Protein AF-A0AAV5CMV2-F1 (afdb_monomer)

Radius of gyration: 19.89 Å; Cα contacts (8 Å, |Δi|>4): 77; chains: 1; bounding box: 74×26×34 Å

Foldseek 3Di:
DDDDDDDPPDPPPDDDDDFDADPVRHGPAQPVQDWAWAADPVHNPDIDTDRCPVCCVVCVVVNVQVNVCRVVVHPGPDPCVVRYPPPSD

Organism: NCBI:txid191504

Structure (mmCIF, N/CA/C/O backbone):
data_AF-A0AAV5CMV2-F1
#
_entry.id   AF-A0AAV5CMV2-F1
#
loop_
_atom_site.group_PDB
_atom_site.id
_atom_site.type_symbol
_atom_site.label_atom_id
_atom_site.label_alt_id
_atom_site.label_comp_id
_atom_site.label_asym_id
_atom_site.label_entity_id
_atom_site.label_seq_id
_atom_site.pdbx_PDB_ins_code
_atom_site.Cartn_x
_atom_site.Cartn_y
_atom_site.Cartn_z
_atom_site.occupancy
_atom_site.B_iso_or_equiv
_atom_site.auth_seq_id
_atom_site.auth_comp_id
_atom_site.auth_asym_id
_atom_site.auth_atom_id
_atom_site.pdbx_PDB_model_num
ATOM 1 N N . MET A 1 1 ? 59.261 -13.964 14.983 1.00 44.59 1 MET A N 1
ATOM 2 C CA . MET A 1 1 ? 58.119 -13.045 15.134 1.00 44.59 1 MET A CA 1
ATOM 3 C C . MET A 1 1 ? 57.668 -12.691 13.732 1.00 44.59 1 MET A C 1
ATOM 5 O O . MET A 1 1 ? 58.269 -11.819 13.125 1.00 44.59 1 MET A O 1
ATOM 9 N N . SER A 1 2 ? 56.713 -13.442 13.190 1.00 43.16 2 SER A N 1
ATOM 10 C CA . SER A 1 2 ? 56.082 -13.130 11.907 1.00 43.16 2 SER A CA 1
ATOM 11 C C . SER A 1 2 ? 54.621 -12.869 12.225 1.00 43.16 2 SER A C 1
ATOM 13 O O . SER A 1 2 ? 53.978 -13.693 12.868 1.00 43.16 2 SER A O 1
ATOM 15 N N . SER A 1 3 ? 54.201 -11.652 11.917 1.00 50.75 3 SER A N 1
ATOM 16 C CA . SER A 1 3 ? 52.915 -11.047 12.230 1.00 50.75 3 SER A CA 1
ATOM 17 C C . SER A 1 3 ? 51.759 -11.818 11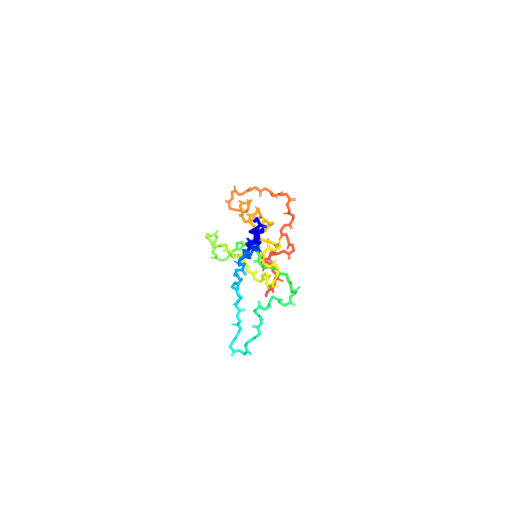.602 1.00 50.75 3 SER A C 1
ATOM 19 O O . SER A 1 3 ? 51.768 -12.074 10.400 1.00 50.75 3 SER A O 1
ATOM 21 N N . ASP A 1 4 ? 50.793 -12.142 12.452 1.00 51.38 4 ASP A N 1
ATOM 22 C CA . ASP A 1 4 ? 49.454 -12.618 12.125 1.00 51.38 4 ASP A CA 1
ATOM 23 C C . ASP A 1 4 ? 48.711 -11.511 11.356 1.00 51.38 4 ASP A C 1
ATOM 25 O O . ASP A 1 4 ? 48.515 -10.409 11.875 1.00 51.38 4 ASP A O 1
ATOM 29 N N . SER A 1 5 ? 48.421 -11.750 10.078 1.00 52.50 5 SER A N 1
ATOM 30 C CA . SER A 1 5 ? 47.634 -10.846 9.239 1.00 52.50 5 S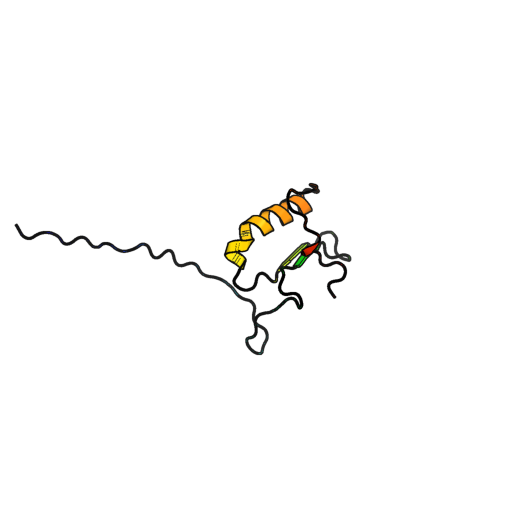ER A CA 1
ATOM 31 C C . SER A 1 5 ? 46.161 -11.129 9.495 1.00 52.50 5 SER A C 1
ATOM 33 O O . SER A 1 5 ? 45.673 -12.179 9.090 1.00 52.50 5 SER A O 1
ATOM 35 N N . GLY A 1 6 ? 45.497 -10.206 10.190 1.00 49.06 6 GLY A N 1
ATOM 36 C CA . GLY A 1 6 ? 44.085 -10.306 10.534 1.00 49.06 6 GLY A CA 1
ATOM 37 C C . GLY A 1 6 ? 43.189 -10.444 9.305 1.00 49.06 6 GLY A C 1
ATOM 38 O O . GLY A 1 6 ? 43.310 -9.686 8.341 1.00 49.06 6 GLY A O 1
ATOM 39 N N . ASP A 1 7 ? 42.288 -11.416 9.378 1.00 56.09 7 ASP A N 1
ATOM 40 C CA . ASP A 1 7 ? 41.161 -11.573 8.473 1.00 56.09 7 ASP A CA 1
ATOM 41 C C . ASP A 1 7 ? 40.098 -10.515 8.821 1.00 56.09 7 ASP A C 1
ATOM 43 O O . ASP A 1 7 ? 39.272 -10.709 9.713 1.00 56.09 7 ASP A O 1
ATOM 47 N N . ASP A 1 8 ? 40.120 -9.372 8.132 1.00 55.16 8 ASP A N 1
ATOM 48 C CA . ASP A 1 8 ? 38.995 -8.429 8.120 1.00 55.16 8 ASP A CA 1
ATOM 49 C C . ASP A 1 8 ? 37.906 -8.967 7.170 1.00 55.16 8 ASP A C 1
ATOM 51 O O . ASP A 1 8 ? 37.747 -8.519 6.030 1.00 55.16 8 ASP A O 1
ATOM 55 N N . GLU A 1 9 ? 37.150 -9.971 7.626 1.00 55.44 9 GLU A N 1
ATOM 56 C CA . GLU A 1 9 ? 35.893 -10.357 6.984 1.00 55.44 9 GLU A CA 1
ATOM 57 C C . GLU A 1 9 ? 34.864 -9.242 7.206 1.00 55.44 9 GLU A C 1
ATOM 59 O O . GLU A 1 9 ? 34.253 -9.100 8.266 1.00 55.44 9 GLU A O 1
ATOM 64 N N . HIS A 1 10 ? 34.669 -8.418 6.179 1.00 58.22 10 HIS A N 1
ATOM 65 C CA . HIS A 1 10 ? 33.535 -7.511 6.112 1.00 58.22 10 HIS A CA 1
ATOM 66 C C . HIS A 1 10 ? 32.235 -8.323 6.171 1.00 58.22 10 HIS A C 1
ATOM 68 O O . HIS A 1 10 ? 31.891 -9.003 5.202 1.00 58.22 10 HIS A O 1
ATOM 74 N N . ASP A 1 11 ? 31.512 -8.206 7.292 1.00 55.31 11 ASP A N 1
ATOM 75 C CA . ASP A 1 11 ? 30.131 -8.662 7.473 1.00 55.31 11 ASP A CA 1
ATOM 76 C C . ASP A 1 11 ? 29.247 -8.034 6.387 1.00 55.31 11 ASP A C 1
ATOM 78 O O . ASP A 1 11 ? 28.686 -6.940 6.517 1.00 55.31 11 ASP A O 1
ATOM 82 N N . SER A 1 12 ? 29.194 -8.712 5.244 1.00 55.16 12 SER A N 1
ATOM 83 C CA . SER A 1 12 ? 28.316 -8.379 4.139 1.00 55.16 12 SER A CA 1
ATOM 84 C C . SER A 1 12 ? 26.933 -8.843 4.544 1.00 55.16 12 SER A C 1
ATOM 86 O O . SER A 1 12 ? 26.479 -9.910 4.139 1.00 55.16 12 SER A O 1
ATOM 88 N N . SER A 1 13 ? 26.276 -8.042 5.380 1.00 45.50 13 SER A N 1
ATOM 89 C CA . SER A 1 13 ? 24.853 -8.189 5.654 1.00 45.50 13 SER A CA 1
ATOM 90 C C . SER A 1 13 ? 24.110 -8.228 4.314 1.00 45.50 13 SER A C 1
ATOM 92 O O . SER A 1 13 ? 23.933 -7.230 3.615 1.00 45.50 13 SER A O 1
ATOM 94 N N . SER A 1 14 ? 23.745 -9.436 3.887 1.00 44.09 14 SER A N 1
ATOM 95 C CA . SER A 1 14 ? 23.056 -9.650 2.625 1.00 44.09 14 SER A CA 1
ATOM 96 C C . SER A 1 14 ? 21.618 -9.177 2.789 1.00 44.09 14 SER A C 1
ATOM 98 O O . SER A 1 14 ? 20.834 -9.797 3.510 1.00 44.09 14 SER A O 1
ATOM 100 N N . ILE A 1 15 ? 21.256 -8.084 2.126 1.00 40.50 15 ILE A N 1
ATOM 101 C CA . ILE A 1 15 ? 19.872 -7.614 2.088 1.00 40.50 15 ILE A CA 1
ATOM 102 C C . ILE A 1 15 ? 19.191 -8.267 0.880 1.00 40.50 15 ILE A C 1
ATOM 104 O O . ILE A 1 15 ? 19.528 -7.977 -0.265 1.00 40.50 15 ILE A O 1
ATOM 108 N N . SER A 1 16 ? 18.236 -9.164 1.136 1.00 37.00 16 SER A N 1
ATOM 109 C CA . SER A 1 16 ? 17.395 -9.781 0.102 1.00 37.00 16 SER A CA 1
ATOM 110 C C . SER A 1 16 ? 16.114 -8.962 -0.088 1.00 37.00 16 SER A C 1
ATOM 112 O O . SER A 1 16 ? 15.410 -8.683 0.882 1.00 37.00 16 SER A O 1
ATOM 114 N N . MET A 1 17 ? 15.799 -8.570 -1.327 1.00 44.78 17 MET A N 1
ATOM 115 C CA . MET A 1 17 ? 14.567 -7.852 -1.679 1.00 44.78 17 MET A CA 1
ATOM 116 C C . MET A 1 17 ? 13.712 -8.717 -2.611 1.00 44.78 17 MET A C 1
ATOM 118 O O . MET A 1 17 ? 14.196 -9.214 -3.624 1.00 44.78 17 MET A O 1
ATOM 122 N N . THR A 1 18 ? 12.430 -8.885 -2.275 1.00 47.09 18 THR A N 1
ATOM 123 C CA . THR A 1 18 ? 11.459 -9.614 -3.107 1.00 47.09 18 THR A CA 1
ATOM 124 C C . THR A 1 18 ? 10.700 -8.620 -3.987 1.00 47.09 18 THR A C 1
ATOM 126 O O . THR A 1 18 ? 9.992 -7.760 -3.468 1.00 47.09 18 THR A O 1
ATOM 129 N N . ALA A 1 19 ? 10.846 -8.728 -5.310 1.00 54.53 19 ALA A N 1
ATOM 130 C CA . ALA A 1 19 ? 10.093 -7.943 -6.290 1.00 54.53 19 ALA A CA 1
ATOM 131 C C . ALA A 1 19 ? 9.018 -8.814 -6.958 1.00 54.53 19 ALA A C 1
ATOM 133 O O . ALA A 1 19 ? 9.264 -9.982 -7.258 1.00 54.53 19 ALA A O 1
ATOM 134 N N . THR A 1 20 ? 7.833 -8.249 -7.204 1.00 58.72 20 THR A N 1
ATOM 135 C CA . THR A 1 20 ? 6.790 -8.909 -8.007 1.00 58.72 20 THR A CA 1
ATOM 136 C C . THR A 1 20 ? 6.923 -8.444 -9.452 1.00 58.72 20 THR A C 1
ATOM 138 O O . THR A 1 20 ? 6.918 -7.239 -9.709 1.00 58.72 20 THR A O 1
ATOM 141 N N . LEU A 1 21 ? 7.057 -9.397 -10.375 1.00 62.16 21 LEU A N 1
ATOM 142 C CA . LEU A 1 21 ? 7.162 -9.151 -11.812 1.00 62.16 21 LEU A CA 1
ATOM 143 C C . LEU A 1 21 ? 5.909 -9.670 -12.530 1.00 62.16 21 LEU A C 1
ATOM 145 O O . LEU A 1 21 ? 5.319 -10.666 -12.104 1.00 62.16 21 LEU A O 1
ATOM 149 N N . ASP A 1 22 ? 5.515 -9.024 -13.626 1.00 69.00 22 ASP A N 1
ATOM 150 C CA . ASP A 1 22 ? 4.517 -9.575 -14.544 1.00 69.00 22 ASP A CA 1
ATOM 151 C C . ASP A 1 22 ? 5.092 -10.768 -15.340 1.00 69.00 22 ASP A C 1
ATOM 153 O O . ASP A 1 22 ? 6.290 -11.062 -15.307 1.00 69.00 22 ASP A O 1
ATOM 157 N N . SER A 1 23 ? 4.250 -11.470 -16.105 1.00 69.56 23 SER A N 1
ATOM 158 C CA . SER A 1 23 ? 4.683 -12.615 -16.926 1.00 69.56 23 SER A CA 1
ATOM 159 C C . SER A 1 23 ? 5.718 -12.262 -18.007 1.00 69.56 23 SER A C 1
ATOM 161 O O . SER A 1 23 ? 6.262 -13.163 -18.642 1.00 69.56 23 SER A O 1
ATOM 163 N N . LYS A 1 24 ? 5.963 -10.970 -18.251 1.00 78.44 24 LYS A N 1
ATOM 164 C CA . LYS A 1 24 ? 6.947 -10.446 -19.204 1.00 78.44 24 LYS A CA 1
ATOM 165 C C . LYS A 1 24 ? 8.233 -9.975 -18.511 1.00 78.44 24 LYS A C 1
ATOM 167 O O . LYS A 1 24 ? 9.170 -9.599 -19.208 1.00 78.44 24 LYS A O 1
ATOM 172 N N . GLY A 1 25 ? 8.300 -10.028 -17.179 1.00 68.31 25 GLY A N 1
ATOM 173 C CA . GLY A 1 25 ? 9.455 -9.607 -16.389 1.00 68.31 25 GLY A CA 1
ATOM 174 C C . GLY A 1 25 ? 9.484 -8.115 -16.048 1.00 68.31 25 GLY A C 1
ATOM 175 O O . GLY A 1 25 ? 10.529 -7.630 -15.621 1.00 68.31 25 GLY A O 1
ATOM 176 N N . ASN A 1 26 ? 8.382 -7.378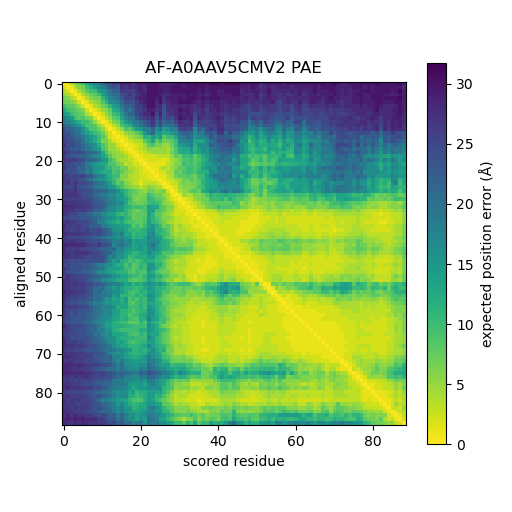 -16.223 1.00 65.00 26 ASN A N 1
ATOM 177 C CA . ASN A 1 26 ? 8.297 -5.976 -15.804 1.00 65.00 26 ASN A CA 1
ATOM 178 C C . ASN A 1 26 ? 7.929 -5.886 -14.325 1.00 65.00 26 ASN A C 1
ATOM 180 O O . ASN A 1 26 ? 7.150 -6.706 -13.838 1.00 65.00 26 ASN A O 1
ATOM 184 N N . LEU A 1 27 ? 8.422 -4.862 -13.627 1.00 65.25 27 LEU A N 1
ATOM 185 C CA . LEU A 1 27 ? 7.906 -4.535 -12.299 1.00 65.25 27 LEU A CA 1
ATOM 186 C C . LEU A 1 27 ? 6.396 -4.270 -12.381 1.00 65.25 27 LEU A C 1
ATOM 188 O O . LEU A 1 27 ? 5.900 -3.700 -13.359 1.00 65.25 27 LEU A O 1
ATOM 192 N N . VAL A 1 28 ? 5.662 -4.733 -11.369 1.00 64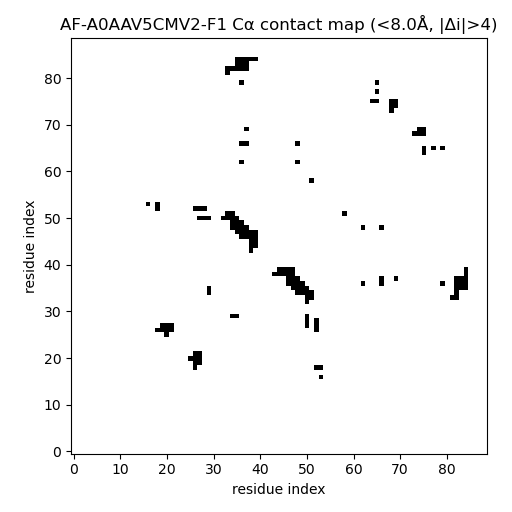.56 28 VAL A N 1
ATOM 193 C CA . VAL A 1 28 ? 4.238 -4.418 -11.231 1.00 64.56 28 VAL A CA 1
ATOM 194 C C . VAL A 1 28 ? 4.106 -2.971 -10.756 1.00 64.56 28 VAL A C 1
ATOM 196 O O . VAL A 1 28 ? 4.033 -2.696 -9.556 1.00 64.56 28 VAL A O 1
ATOM 199 N N . LEU A 1 29 ? 4.078 -2.075 -11.744 1.00 65.19 29 LEU A N 1
ATOM 200 C CA . LEU A 1 29 ? 3.992 -0.630 -11.574 1.00 65.19 29 LEU A CA 1
ATOM 201 C C . LEU A 1 29 ? 2.560 -0.211 -11.276 1.00 65.19 29 LEU A C 1
ATOM 203 O O . LEU A 1 29 ? 1.606 -0.605 -11.954 1.00 65.19 29 LEU A O 1
ATOM 207 N N . VAL A 1 30 ? 2.421 0.669 -10.293 1.00 72.88 30 VAL A N 1
ATOM 208 C CA . VAL A 1 30 ? 1.232 1.514 -10.192 1.00 72.88 30 VAL A CA 1
ATOM 209 C C . VAL A 1 30 ? 1.376 2.589 -11.279 1.00 72.88 30 VAL A C 1
ATOM 211 O O . VAL A 1 30 ? 2.469 3.139 -11.412 1.00 72.88 30 VAL A O 1
ATOM 214 N N . PRO A 1 31 ? 0.334 2.920 -12.070 1.00 72.38 31 PRO A N 1
ATOM 215 C CA . PRO A 1 31 ? 0.468 3.833 -13.215 1.00 72.38 31 PRO A CA 1
ATOM 216 C C . PRO A 1 31 ? 1.072 5.211 -12.896 1.00 72.38 31 PRO A C 1
ATOM 218 O O . PRO A 1 31 ? 1.633 5.854 -13.779 1.00 72.38 31 PRO A O 1
ATOM 221 N N . ASP A 1 32 ? 0.961 5.669 -11.647 1.00 75.88 32 ASP A N 1
ATOM 222 C CA . ASP A 1 32 ? 1.505 6.941 -11.162 1.00 75.88 32 ASP A CA 1
ATOM 223 C C . ASP A 1 32 ? 2.833 6.808 -10.387 1.00 75.88 32 ASP A C 1
ATOM 225 O O . ASP A 1 32 ? 3.330 7.799 -9.847 1.00 75.88 32 ASP A O 1
ATOM 229 N N . GLY A 1 33 ? 3.403 5.599 -10.322 1.00 76.62 33 GLY A N 1
ATOM 230 C CA . GLY A 1 33 ? 4.703 5.304 -9.719 1.00 76.62 33 GLY A CA 1
ATOM 231 C C . GLY A 1 33 ? 4.775 5.456 -8.197 1.00 76.62 33 GLY A C 1
ATOM 232 O O . GLY A 1 33 ? 5.879 5.503 -7.656 1.00 76.62 33 GLY A O 1
ATOM 233 N N . LYS A 1 34 ? 3.641 5.569 -7.486 1.00 83.25 34 LYS A N 1
ATOM 234 C CA . LYS A 1 34 ? 3.635 5.625 -6.010 1.00 83.25 34 LYS A CA 1
ATOM 235 C C . LYS A 1 34 ? 2.986 4.375 -5.415 1.00 83.25 34 LYS A C 1
ATOM 237 O O . LYS A 1 34 ? 2.037 3.857 -6.003 1.00 83.25 34 LYS A O 1
ATOM 242 N N . PRO A 1 35 ? 3.374 3.953 -4.202 1.00 85.38 35 PRO A N 1
ATOM 243 C CA . PRO A 1 35 ? 2.712 2.848 -3.519 1.00 85.38 35 PRO A CA 1
ATOM 244 C C . PRO A 1 35 ? 1.207 3.075 -3.359 1.00 85.38 35 PRO A C 1
ATOM 246 O O . PRO A 1 35 ? 0.756 4.210 -3.183 1.00 85.38 35 PRO A O 1
ATOM 249 N N . VAL A 1 36 ? 0.432 1.995 -3.380 1.00 87.00 36 VAL A N 1
ATOM 250 C CA . VAL A 1 36 ? -0.985 1.990 -3.002 1.00 87.00 36 VAL A CA 1
ATOM 251 C C . VAL A 1 36 ? -1.089 1.498 -1.567 1.00 87.00 36 VAL A C 1
ATOM 253 O O . VAL A 1 36 ? -0.703 0.365 -1.280 1.00 87.00 36 VAL A O 1
ATOM 256 N N . ILE A 1 37 ? -1.597 2.354 -0.680 1.00 88.19 37 ILE A N 1
ATOM 257 C CA . ILE A 1 37 ? -1.787 2.083 0.745 1.00 88.19 37 ILE A CA 1
ATOM 258 C C . ILE A 1 37 ? -3.211 2.490 1.140 1.00 88.19 37 ILE A C 1
ATOM 260 O O . ILE A 1 37 ? -3.605 3.647 0.979 1.00 88.19 37 ILE A O 1
ATOM 264 N N . GLY A 1 38 ? -3.996 1.549 1.661 1.00 86.69 38 GLY A N 1
ATOM 265 C CA . GLY A 1 38 ? -5.322 1.848 2.201 1.00 86.69 38 GLY A CA 1
ATOM 266 C C . GLY A 1 38 ? -6.264 0.653 2.298 1.00 86.69 38 GLY A C 1
ATOM 267 O O . GLY A 1 38 ? -5.979 -0.439 1.804 1.00 86.69 38 GLY A O 1
ATOM 268 N N . PHE A 1 39 ? -7.411 0.886 2.939 1.00 86.56 39 PHE A N 1
ATOM 269 C CA . PHE A 1 39 ? -8.508 -0.077 3.006 1.00 86.56 39 PHE A CA 1
ATOM 270 C C . PHE A 1 39 ? -9.193 -0.249 1.654 1.00 86.56 39 PHE A C 1
ATOM 272 O O . PHE A 1 39 ? -9.422 0.722 0.928 1.00 86.56 39 PHE A O 1
ATOM 279 N N . VAL A 1 40 ? -9.573 -1.487 1.351 1.00 84.44 40 VAL A N 1
ATOM 280 C CA . VAL A 1 40 ? -10.368 -1.797 0.164 1.00 84.44 40 VAL A CA 1
ATOM 281 C C . VAL A 1 40 ? -11.815 -1.341 0.401 1.00 84.44 40 VAL A C 1
ATOM 283 O O . VAL A 1 40 ? -12.415 -1.777 1.385 1.00 84.44 40 VAL A O 1
ATOM 286 N N . PRO A 1 41 ? -12.406 -0.499 -0.473 1.00 81.06 41 PRO A N 1
ATOM 287 C CA . PRO A 1 41 ? -13.743 0.065 -0.255 1.00 81.06 41 PRO A CA 1
ATOM 288 C C . PRO A 1 41 ? -14.834 -0.976 0.034 1.00 81.06 41 PRO A C 1
ATOM 290 O O . PRO A 1 41 ? -15.658 -0.761 0.918 1.00 81.06 41 PRO A O 1
ATOM 293 N N . ASP A 1 42 ? -14.788 -2.119 -0.655 1.00 82.81 42 ASP A N 1
ATOM 294 C CA . ASP A 1 42 ? -15.784 -3.193 -0.530 1.00 82.81 42 ASP A CA 1
ATOM 295 C C . ASP A 1 42 ? -15.408 -4.263 0.513 1.00 82.81 42 ASP A C 1
ATOM 297 O O . ASP A 1 42 ? -16.171 -5.196 0.764 1.00 82.81 42 ASP A O 1
ATOM 301 N N . MET A 1 43 ? -14.228 -4.152 1.132 1.00 81.38 43 MET A N 1
ATOM 302 C CA . MET A 1 43 ? -13.721 -5.093 2.133 1.00 81.38 43 MET A CA 1
ATOM 303 C C . MET A 1 43 ? -13.063 -4.320 3.289 1.00 81.38 43 MET A C 1
ATOM 305 O O . MET A 1 43 ? -11.838 -4.206 3.339 1.00 81.38 43 MET A O 1
ATOM 309 N N . PRO A 1 44 ? -13.848 -3.813 4.259 1.00 74.31 44 PRO A N 1
ATOM 310 C CA . PRO A 1 44 ? -13.357 -2.895 5.295 1.00 74.31 44 PRO A CA 1
ATOM 311 C C . PRO A 1 44 ? -12.318 -3.510 6.248 1.00 74.31 44 PRO A C 1
ATOM 313 O O . PRO A 1 44 ? -11.603 -2.782 6.923 1.00 74.31 44 PRO A O 1
ATOM 316 N N . ASN A 1 45 ? -12.201 -4.840 6.280 1.00 81.19 45 ASN A N 1
ATOM 317 C CA . ASN A 1 45 ? -11.206 -5.561 7.082 1.00 81.19 45 ASN A CA 1
ATOM 318 C C . ASN A 1 45 ? -9.957 -5.951 6.271 1.00 81.19 45 ASN A C 1
ATOM 320 O O . ASN A 1 45 ? -9.134 -6.732 6.746 1.00 81.19 45 ASN A O 1
ATOM 324 N N . VAL A 1 46 ? -9.834 -5.461 5.035 1.00 82.31 46 VAL A N 1
ATOM 325 C CA . VAL A 1 46 ? -8.714 -5.743 4.137 1.00 82.31 46 VAL A CA 1
ATOM 326 C C . VAL A 1 46 ? -7.986 -4.442 3.834 1.00 82.31 46 VAL A C 1
ATOM 328 O O . VAL A 1 46 ? -8.565 -3.492 3.304 1.00 82.31 46 VAL A O 1
ATOM 331 N N . LEU A 1 47 ? -6.694 -4.425 4.150 1.00 85.75 47 LEU A N 1
ATOM 332 C CA . LEU A 1 47 ? -5.781 -3.330 3.856 1.00 85.75 47 LEU A CA 1
ATOM 333 C C . LEU A 1 47 ? -4.736 -3.805 2.847 1.00 85.75 47 LEU A C 1
ATOM 335 O O . LEU A 1 47 ? -4.200 -4.906 2.966 1.00 85.75 47 LEU A O 1
ATOM 339 N N . ILE A 1 48 ? -4.438 -2.958 1.867 1.00 84.50 48 ILE A N 1
ATOM 340 C CA . ILE A 1 48 ? -3.392 -3.193 0.871 1.00 84.50 48 ILE A CA 1
ATOM 341 C C . ILE A 1 48 ? -2.267 -2.186 1.104 1.00 84.50 48 ILE A C 1
ATOM 343 O O . ILE A 1 48 ? -2.540 -1.011 1.328 1.00 84.50 48 ILE A O 1
ATOM 347 N N . ALA A 1 49 ? -1.019 -2.651 1.037 1.00 86.81 49 ALA A N 1
ATOM 348 C CA . ALA A 1 49 ? 0.192 -1.835 0.997 1.00 86.81 49 ALA A CA 1
ATOM 349 C C . ALA A 1 49 ? 1.158 -2.459 -0.025 1.00 86.81 49 ALA A C 1
ATOM 351 O O . ALA A 1 49 ? 1.857 -3.420 0.284 1.00 86.81 49 ALA A O 1
ATOM 352 N N . THR A 1 50 ? 1.142 -1.970 -1.266 1.00 84.12 50 THR A N 1
ATOM 353 C CA . THR A 1 50 ? 1.895 -2.558 -2.391 1.00 84.12 50 THR A CA 1
ATOM 354 C C . THR A 1 50 ? 2.412 -1.489 -3.357 1.00 84.12 50 THR A C 1
ATOM 356 O O . THR A 1 50 ? 2.061 -0.318 -3.231 1.00 84.12 50 THR A O 1
ATOM 359 N N . GLY A 1 51 ? 3.221 -1.884 -4.346 1.00 82.75 51 GLY A N 1
ATOM 360 C CA . GLY A 1 51 ? 3.740 -0.980 -5.379 1.00 82.75 51 GLY A CA 1
ATOM 361 C C . GLY A 1 51 ? 4.955 -0.157 -4.940 1.00 82.75 51 GLY A C 1
ATOM 362 O O . GLY A 1 51 ? 5.108 0.981 -5.365 1.00 82.75 51 GLY A O 1
ATOM 363 N N . HIS A 1 52 ? 5.809 -0.698 -4.062 1.00 81.94 52 HIS A N 1
ATOM 364 C CA . HIS A 1 52 ? 7.003 -0.001 -3.550 1.00 81.94 52 HIS A CA 1
ATOM 365 C C . HIS A 1 52 ? 8.282 -0.171 -4.391 1.00 81.94 52 HIS A C 1
ATOM 367 O O . HIS A 1 52 ? 9.336 0.307 -3.984 1.00 81.94 52 HIS A O 1
ATOM 373 N N . GLU A 1 53 ? 8.201 -0.884 -5.514 1.00 68.88 53 GLU A N 1
ATOM 374 C CA . GLU A 1 53 ? 9.160 -0.950 -6.636 1.00 68.88 53 GLU A CA 1
ATOM 375 C C . GLU A 1 53 ? 10.595 -0.463 -6.368 1.00 68.88 53 GLU A C 1
ATOM 377 O O . GLU A 1 53 ? 10.956 0.684 -6.629 1.00 68.88 53 GLU A O 1
ATOM 382 N N . GLY A 1 54 ? 11.438 -1.341 -5.816 1.00 67.00 54 GLY A N 1
ATOM 383 C CA . GLY A 1 54 ? 12.863 -1.072 -5.558 1.00 67.00 54 GLY A CA 1
ATOM 384 C C . GLY A 1 54 ? 13.147 -0.090 -4.410 1.00 67.00 54 GLY A C 1
ATOM 385 O O . GLY A 1 54 ? 14.198 -0.165 -3.782 1.00 67.00 54 GLY A O 1
ATOM 386 N N . SER A 1 55 ? 12.185 0.764 -4.060 1.00 72.69 55 SER A N 1
ATOM 387 C CA . SER A 1 55 ? 12.225 1.685 -2.916 1.00 72.69 55 SER A CA 1
ATOM 388 C C . SER A 1 55 ? 11.607 1.083 -1.650 1.00 72.69 55 SER A C 1
ATOM 390 O O . SER A 1 55 ? 11.495 1.761 -0.631 1.00 72.69 55 SER A O 1
ATOM 392 N N . GLY A 1 56 ? 11.212 -0.194 -1.691 1.00 74.25 56 GLY A N 1
ATOM 393 C CA . GLY A 1 56 ? 10.516 -0.888 -0.605 1.00 74.25 56 GLY A CA 1
ATOM 394 C C . GLY A 1 56 ? 11.233 -0.813 0.734 1.00 74.25 56 GLY A C 1
ATOM 395 O O . GLY A 1 56 ? 10.586 -0.556 1.741 1.00 74.25 56 GLY A O 1
ATOM 396 N N . LEU A 1 57 ? 12.562 -0.941 0.749 1.00 77.31 57 LEU A N 1
ATOM 397 C CA . LEU A 1 57 ? 13.339 -0.826 1.984 1.00 77.31 57 LEU A CA 1
ATOM 398 C C . LEU A 1 57 ? 13.346 0.611 2.526 1.00 77.31 57 LEU A C 1
ATOM 400 O O . LEU A 1 57 ? 13.127 0.827 3.714 1.00 77.31 57 LEU A O 1
ATOM 404 N N . THR A 1 58 ? 13.544 1.595 1.649 1.00 83.94 58 THR A N 1
ATOM 405 C CA . THR A 1 58 ? 13.541 3.020 2.007 1.00 83.94 58 THR A CA 1
ATOM 406 C C . THR A 1 58 ? 12.175 3.472 2.528 1.00 83.94 58 THR A C 1
ATOM 408 O O . THR A 1 58 ? 12.098 4.261 3.464 1.00 83.94 58 THR A O 1
ATOM 411 N N . LEU A 1 59 ? 11.093 2.955 1.944 1.00 83.44 59 LEU A N 1
ATOM 412 C CA . LEU A 1 59 ? 9.717 3.327 2.275 1.00 83.44 59 LEU A CA 1
ATOM 413 C C . LEU A 1 59 ? 9.082 2.435 3.353 1.00 83.44 59 LEU A C 1
ATOM 415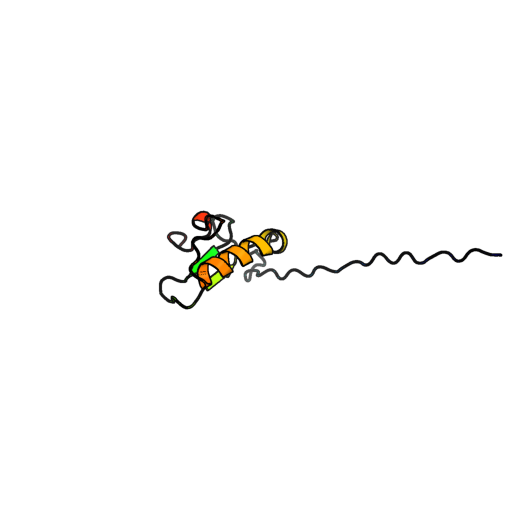 O O . LEU A 1 59 ? 7.963 2.725 3.785 1.00 83.44 59 LEU A O 1
ATOM 419 N N . ALA A 1 60 ? 9.768 1.377 3.802 1.00 85.06 60 ALA A N 1
ATOM 420 C CA . ALA A 1 60 ? 9.218 0.373 4.714 1.00 85.06 60 ALA A CA 1
ATOM 421 C C . ALA A 1 60 ? 8.703 0.992 6.018 1.00 85.06 60 ALA A C 1
ATOM 423 O O . ALA A 1 60 ? 7.559 0.758 6.400 1.00 85.06 60 ALA A O 1
ATOM 424 N N . LEU A 1 61 ? 9.523 1.820 6.676 1.00 88.44 61 LEU A N 1
ATOM 425 C CA . LEU A 1 61 ? 9.171 2.409 7.971 1.00 88.44 61 LEU A CA 1
ATOM 426 C C . LEU A 1 61 ? 7.996 3.386 7.860 1.00 88.44 61 LEU A C 1
ATOM 428 O O . LEU A 1 61 ? 7.053 3.294 8.641 1.00 88.44 61 LEU A O 1
ATOM 432 N N . GLY A 1 62 ? 8.007 4.263 6.851 1.00 88.50 62 GLY A N 1
ATOM 433 C CA . GLY A 1 62 ? 6.901 5.197 6.619 1.00 88.50 62 GLY A CA 1
ATOM 434 C C . GLY A 1 62 ? 5.599 4.480 6.249 1.00 88.50 62 GLY A C 1
ATOM 435 O O . GLY A 1 62 ? 4.522 4.874 6.689 1.00 88.50 62 GLY A O 1
ATOM 436 N N . THR A 1 63 ? 5.693 3.379 5.499 1.00 88.06 63 THR A N 1
ATOM 437 C CA . THR A 1 63 ? 4.537 2.526 5.187 1.00 88.06 63 THR A CA 1
ATOM 438 C C . THR A 1 63 ? 4.002 1.847 6.447 1.00 88.06 63 THR A C 1
ATOM 440 O O . THR A 1 63 ? 2.794 1.834 6.658 1.00 88.06 63 THR A O 1
ATOM 443 N N . ALA A 1 64 ? 4.877 1.314 7.303 1.00 87.94 64 ALA A N 1
ATOM 444 C CA . ALA A 1 64 ? 4.477 0.657 8.544 1.00 87.94 64 ALA A CA 1
ATOM 445 C C . ALA A 1 64 ? 3.777 1.621 9.517 1.00 87.94 64 ALA A C 1
ATOM 447 O O . ALA A 1 64 ? 2.749 1.257 10.090 1.00 87.94 64 ALA A O 1
ATOM 448 N N . GLU A 1 65 ? 4.287 2.848 9.668 1.00 89.62 65 GLU A N 1
ATOM 449 C CA . GLU A 1 65 ? 3.643 3.894 10.477 1.00 89.62 65 GLU A CA 1
ATOM 450 C C . GLU A 1 65 ? 2.235 4.195 9.946 1.00 89.62 65 GLU A C 1
ATOM 452 O O . GLU A 1 65 ? 1.257 4.108 10.686 1.00 89.62 65 GLU A O 1
ATOM 457 N N . MET A 1 66 ? 2.112 4.415 8.635 1.00 88.19 66 MET A N 1
ATOM 458 C CA . MET A 1 66 ? 0.840 4.720 7.979 1.00 88.19 66 MET A CA 1
ATOM 459 C C . MET A 1 66 ? -0.191 3.591 8.118 1.00 88.19 66 MET A C 1
ATOM 461 O O . MET A 1 66 ? -1.353 3.843 8.430 1.00 88.19 66 MET A O 1
ATOM 465 N N . VAL A 1 67 ? 0.231 2.338 7.926 1.00 88.44 67 VAL A N 1
ATOM 466 C CA . VAL A 1 67 ? -0.631 1.159 8.100 1.00 88.44 67 VAL A CA 1
ATOM 467 C C . VAL A 1 67 ? -1.083 1.019 9.552 1.00 88.44 67 VAL A C 1
ATOM 469 O O . VAL A 1 67 ? -2.256 0.746 9.803 1.00 88.44 67 VAL A O 1
ATOM 472 N N . THR A 1 68 ? -0.181 1.236 10.509 1.00 90.00 68 THR A N 1
ATOM 473 C CA . THR A 1 68 ? -0.505 1.161 11.941 1.00 90.00 68 THR A CA 1
ATOM 474 C C . THR A 1 68 ? -1.548 2.207 12.315 1.00 90.00 68 THR A C 1
ATOM 476 O O . THR A 1 68 ? -2.551 1.875 12.948 1.00 90.00 68 THR A O 1
ATOM 479 N N . ASP A 1 69 ? -1.357 3.450 11.872 1.00 89.75 69 ASP A N 1
ATOM 480 C CA . ASP A 1 69 ? -2.298 4.531 12.146 1.00 89.75 69 ASP A CA 1
ATOM 481 C C . ASP A 1 69 ? -3.675 4.264 1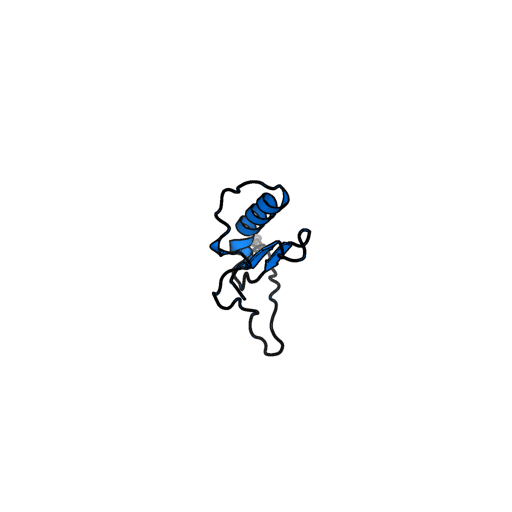1.523 1.00 89.75 69 ASP A C 1
ATOM 483 O O . ASP A 1 69 ? -4.690 4.448 12.194 1.00 89.75 69 ASP A O 1
ATOM 487 N N . MET A 1 70 ? -3.730 3.732 10.296 1.00 86.75 70 MET A N 1
ATOM 488 C CA . MET A 1 70 ? -4.993 3.333 9.662 1.00 86.75 70 MET A CA 1
ATOM 489 C C . MET A 1 70 ? -5.718 2.216 10.423 1.00 86.75 70 MET A C 1
ATOM 491 O O . MET A 1 70 ? -6.935 2.283 10.575 1.00 86.75 70 MET A O 1
ATOM 495 N N . ILE A 1 71 ? -4.997 1.198 10.906 1.00 86.38 71 ILE A N 1
ATOM 496 C CA . ILE A 1 71 ? -5.588 0.063 11.637 1.00 86.38 71 ILE A CA 1
ATOM 497 C C . ILE A 1 71 ? -6.129 0.501 13.002 1.00 86.38 71 ILE A C 1
ATOM 499 O O . ILE A 1 71 ? -7.198 0.055 13.414 1.00 86.38 71 ILE A O 1
ATOM 503 N N . VAL A 1 72 ? -5.401 1.369 13.709 1.00 89.38 72 VAL A N 1
ATOM 504 C CA . VAL A 1 72 ? -5.783 1.846 15.050 1.00 89.38 72 VAL A CA 1
ATOM 505 C C . VAL A 1 72 ? -6.814 2.985 14.982 1.00 89.38 72 VAL A C 1
ATOM 507 O O . VAL A 1 72 ? -7.458 3.296 15.983 1.00 89.38 72 VAL A O 1
ATOM 510 N N . GLY A 1 73 ? -7.026 3.581 13.804 1.00 85.12 73 GLY A N 1
ATOM 511 C CA . GLY A 1 73 ? -7.937 4.712 13.612 1.00 85.12 73 GLY A CA 1
ATOM 512 C C . GLY A 1 73 ? -7.342 6.050 14.057 1.00 85.12 73 GLY A C 1
ATOM 513 O O . GLY A 1 73 ? -8.077 6.970 14.416 1.00 85.12 73 GLY A O 1
ATOM 514 N N . ASN A 1 74 ? -6.014 6.167 14.046 1.00 84.44 74 ASN A N 1
ATOM 515 C CA . ASN A 1 74 ? -5.323 7.413 14.339 1.00 84.44 74 ASN A CA 1
ATOM 516 C C . ASN A 1 74 ? -5.352 8.338 13.111 1.00 84.44 74 ASN A C 1
ATOM 518 O O . ASN A 1 74 ? -5.232 7.866 11.981 1.00 84.44 74 ASN A O 1
ATOM 522 N N . PRO A 1 75 ? -5.412 9.668 13.302 1.00 75.00 75 PRO A N 1
ATOM 523 C CA . PRO A 1 75 ? -5.323 10.628 12.197 1.00 75.00 75 PRO A CA 1
ATOM 524 C C . PRO A 1 75 ? -3.963 10.614 11.475 1.00 75.00 75 PRO A C 1
ATOM 526 O O . PRO A 1 75 ? -3.829 11.239 10.428 1.00 75.00 75 PRO A O 1
ATOM 529 N N . GLY A 1 76 ? -2.981 9.885 12.013 1.00 75.75 76 GLY A N 1
ATOM 530 C CA . GLY A 1 76 ? -1.637 9.748 11.477 1.00 75.75 76 GLY A CA 1
ATOM 531 C C . GLY A 1 76 ? -0.818 11.035 11.499 1.00 75.75 76 GLY A C 1
ATOM 532 O O . GLY A 1 76 ? -1.337 12.139 11.660 1.00 75.75 76 GLY A O 1
ATOM 533 N N . LYS A 1 77 ? 0.504 10.900 11.375 1.00 76.62 77 LYS A N 1
ATOM 534 C CA . LYS A 1 77 ? 1.415 12.052 11.200 1.00 76.62 77 LYS A CA 1
ATOM 535 C C . LYS A 1 77 ? 1.697 12.371 9.735 1.00 76.62 77 LYS A C 1
ATOM 537 O O . LYS A 1 77 ? 2.119 13.480 9.416 1.00 76.62 77 LYS A O 1
ATOM 542 N N . VAL A 1 78 ? 1.488 11.390 8.862 1.00 74.56 78 VAL A N 1
ATOM 543 C CA . VAL A 1 78 ? 1.757 11.463 7.427 1.00 74.56 78 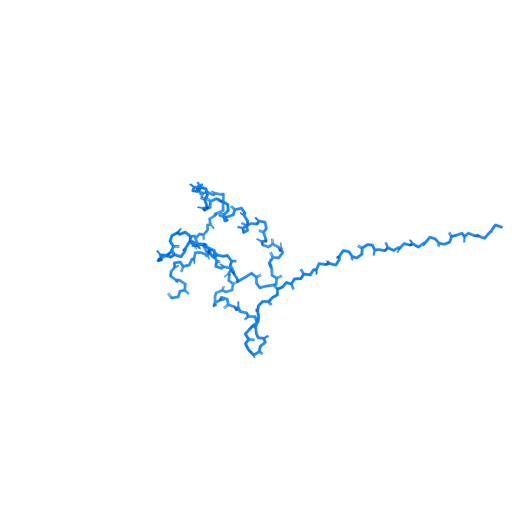VAL A CA 1
ATOM 544 C C . VAL A 1 78 ? 0.424 11.498 6.689 1.00 74.56 78 VAL A C 1
ATOM 546 O O . VAL A 1 78 ? -0.425 10.639 6.919 1.00 74.56 78 VAL A O 1
ATOM 549 N N . ASP A 1 79 ? 0.245 12.469 5.791 1.00 79.81 79 ASP A N 1
ATOM 550 C CA . ASP A 1 79 ? -0.913 12.488 4.894 1.00 79.81 79 ASP A CA 1
ATOM 551 C C . ASP A 1 79 ? -0.852 11.286 3.940 1.00 79.81 79 ASP A C 1
ATOM 553 O O . ASP A 1 79 ? 0.048 11.164 3.107 1.00 79.81 79 ASP A O 1
ATOM 557 N N . PHE A 1 80 ? -1.825 10.390 4.076 1.00 82.06 80 PHE A N 1
ATOM 558 C CA . PHE A 1 80 ? -1.946 9.166 3.289 1.00 82.06 80 PHE A CA 1
ATOM 559 C C . PHE A 1 80 ? -2.730 9.353 1.985 1.00 82.06 80 PHE A C 1
ATOM 561 O O . PHE A 1 80 ? -2.768 8.441 1.155 1.00 82.06 80 PHE A O 1
ATOM 568 N N . SER A 1 81 ? -3.329 10.527 1.759 1.00 85.81 81 SER A N 1
ATOM 569 C CA . SER A 1 81 ? -4.115 10.831 0.555 1.00 85.81 81 SER A CA 1
ATOM 570 C C . SER A 1 81 ? -3.379 10.520 -0.760 1.00 85.81 81 SER A C 1
ATOM 572 O O . SER A 1 81 ? -3.999 9.919 -1.639 1.00 85.81 81 SER A O 1
ATOM 574 N N . PRO A 1 82 ? -2.068 10.815 -0.913 1.00 86.50 82 PRO A N 1
ATOM 575 C CA . PRO A 1 82 ? -1.325 10.514 -2.140 1.00 86.50 82 PRO A CA 1
ATOM 576 C C . PRO A 1 82 ? -1.148 9.020 -2.441 1.00 86.50 82 PRO A C 1
ATOM 578 O O . PRO A 1 82 ? -0.800 8.679 -3.570 1.00 86.50 82 PRO A O 1
ATOM 581 N N . PHE A 1 83 ? -1.345 8.152 -1.445 1.00 85.81 83 PHE A N 1
ATOM 582 C CA . PHE A 1 83 ? -1.192 6.700 -1.557 1.00 85.81 83 PHE A CA 1
ATOM 583 C C . PHE A 1 83 ? -2.541 5.974 -1.589 1.00 85.81 83 PHE A C 1
ATOM 585 O O . PHE A 1 83 ? -2.576 4.760 -1.788 1.00 85.81 83 PHE A O 1
ATOM 592 N N . SER A 1 84 ? -3.650 6.703 -1.427 1.00 83.56 84 SER A N 1
ATOM 593 C CA . SER A 1 84 ? -4.987 6.125 -1.344 1.00 83.56 84 SER A CA 1
ATOM 594 C C . SER A 1 84 ? -5.351 5.327 -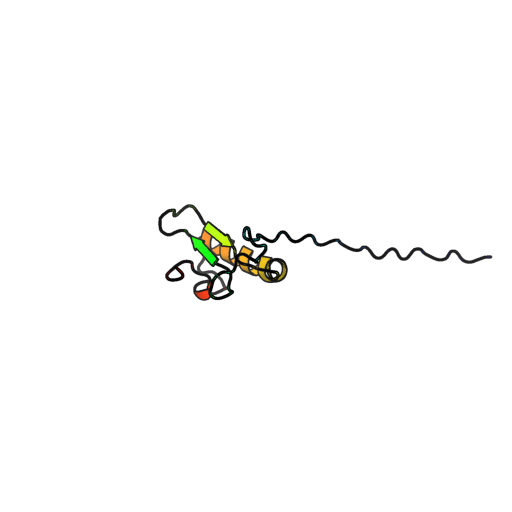2.594 1.00 83.56 84 SER A C 1
ATOM 596 O O . SER A 1 84 ? -4.981 5.673 -3.713 1.00 83.56 84 SER A O 1
ATOM 598 N N . ILE A 1 85 ? -6.135 4.269 -2.395 1.00 77.06 85 ILE A N 1
ATOM 599 C CA . ILE A 1 85 ? -6.749 3.496 -3.479 1.00 77.06 85 ILE A CA 1
ATOM 600 C C . ILE A 1 85 ? -7.898 4.255 -4.162 1.00 77.06 85 ILE A C 1
ATOM 602 O O . ILE A 1 85 ? -8.277 3.935 -5.288 1.00 77.06 85 ILE A O 1
ATOM 606 N N . LYS A 1 86 ? -8.467 5.267 -3.491 1.00 71.81 86 LYS A N 1
ATOM 607 C CA . LYS A 1 86 ? -9.592 6.043 -4.024 1.00 71.81 86 LYS A CA 1
ATOM 608 C C . LYS A 1 86 ? -9.156 6.796 -5.284 1.00 71.81 86 LYS A C 1
ATOM 610 O O . LYS A 1 86 ? -8.179 7.536 -5.252 1.00 71.81 86 LYS A O 1
ATOM 615 N N . ASN A 1 87 ? -9.918 6.628 -6.364 1.00 67.00 87 ASN A N 1
ATOM 616 C CA . ASN A 1 87 ? -9.734 7.287 -7.665 1.00 67.00 87 ASN A CA 1
ATOM 617 C C . ASN A 1 87 ? -8.429 6.930 -8.401 1.00 67.00 87 ASN A C 1
ATOM 619 O O . ASN A 1 87 ? -7.977 7.701 -9.247 1.00 67.00 87 ASN A O 1
ATOM 623 N N . ARG A 1 88 ? -7.813 5.787 -8.082 1.00 67.12 88 ARG A N 1
ATOM 624 C CA . ARG A 1 88 ? -6.576 5.328 -8.732 1.00 67.12 88 ARG A CA 1
ATOM 625 C C . ARG A 1 88 ? -6.791 4.312 -9.857 1.00 67.12 88 ARG A C 1
ATOM 627 O O . ARG A 1 88 ? -5.843 4.019 -10.583 1.00 67.12 88 ARG A O 1
ATOM 634 N N . PHE A 1 89 ? -8.021 3.814 -9.988 1.00 61.66 89 PHE A N 1
ATOM 635 C CA . PHE A 1 89 ? -8.480 2.841 -10.978 1.00 61.66 89 PHE A CA 1
ATOM 636 C C . PHE A 1 89 ? -9.875 3.218 -11.474 1.00 61.66 89 PHE A C 1
ATOM 638 O O . PHE A 1 89 ? -10.641 3.789 -10.659 1.00 61.66 89 PHE A O 1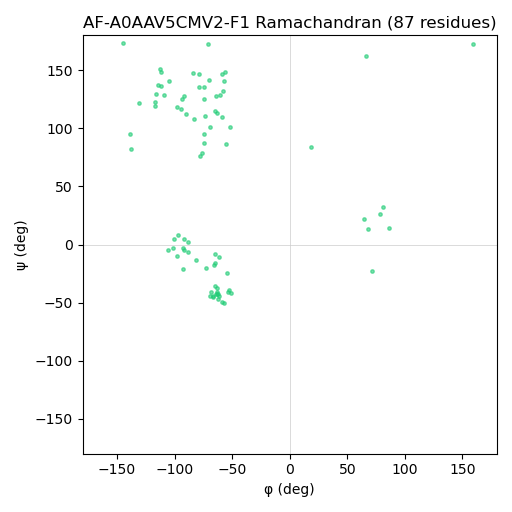
#

pLDDT: mean 72.9, std 14.54, range [37.0, 90.0]

Nearest PDB structures (foldseek):
  1l9c-assembly2_B  TM=8.302E-01  e=2.278E-02  Bacillus sp. B-0618
  6pxs-assembly1_C  TM=9.090E-01  e=5.811E-02  Chelativorans sp. BNC1
  2a89-assembly1_A  TM=8.285E-01  e=5.811E-02  Bacillus sp. B-0618
  4wct-assembly1_A  TM=8.078E-01  e=4.043E-01  Aspergillus fumigatus
  8blx-assembly1_A  TM=7.903E-01  e=4.622E-01  Parastagonospora nodorum SN15

Mean predicted aligned error: 11.94 Å

Secondary structure (DSSP, 8-state):
--------------------B-TTS-B---TTSS-EEEEETTEEEEEEEE--TT-HHHHHHHHHHHHHHHHHT---SS--GGG-STT--

Sequence (89 aa):
MSSDSGDDEHDSSSISMTATLDSKGNLVLVPDGKPVIGFVPDMPNVLIATGHEGSGLTLALGTAEMVTDMIVGNPGKVDFSPFSIKNRF

Solvent-accessible surface area (backbone atoms only — not comparable to full-atom values): 6016 Å² total; per-residue (Å²): 141,80,83,84,80,79,84,83,75,75,83,72,80,80,82,86,81,92,80,66,58,46,103,86,69,43,72,60,71,40,98,84,73,47,40,39,38,43,63,41,92,94,38,83,91,41,73,47,79,47,43,42,83,94,44,42,76,81,45,41,64,64,49,50,52,52,51,49,21,60,74,74,68,48,90,57,94,64,87,55,74,89,22,36,60,77,88,73,120

InterPro domains:
  IPR006076 FAD dependent oxidoreductase [PF01266] (29-70)
  IPR036188 FAD/NAD(P)-binding domain superfamily [G3DSA:3.50.50.60] (11-89)
  IPR036188 FAD/NAD(P)-binding domain superfamily [SSF51905] (30-86)